Protein AF-X0Z9Q2-F1 (afdb_monomer_lite)

pLDDT: mean 94.67, std 4.38, range [67.38, 98.56]

InterPro domains:
  IPR010743 Methionine biosynthesis MetW [PF07021] (34-68)
  IPR029063 S-adenosyl-L-methionine-dependent methyltransferase superfamily [G3DSA:3.40.50.150] (10-71)
  IPR029063 S-adenosyl-L-methionine-dependent methyltransferase superfamily [SSF53335] (16-63)

Structure (mmCIF, N/CA/C/O backbone):
data_AF-X0Z9Q2-F1
#
_entry.id   AF-X0Z9Q2-F1
#
loop_
_atom_site.group_PDB
_atom_site.id
_atom_site.type_symbol
_atom_site.label_atom_id
_atom_site.label_alt_id
_atom_site.label_comp_id
_atom_site.label_asym_id
_atom_site.label_entity_id
_atom_site.label_seq_id
_atom_site.pdbx_PDB_ins_code
_atom_site.Cartn_x
_atom_site.Cartn_y
_atom_site.Cartn_z
_atom_site.occupancy
_atom_site.B_iso_or_equiv
_atom_site.auth_seq_id
_ato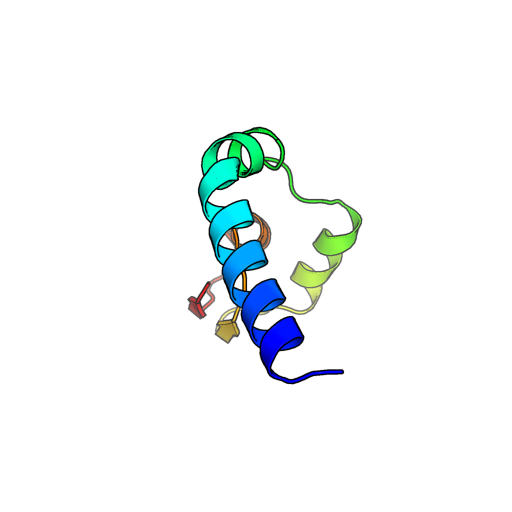m_site.auth_comp_id
_atom_site.auth_asym_id
_atom_site.auth_atom_id
_atom_site.pdbx_PDB_model_num
ATOM 1 N N . MET A 1 1 ? 8.272 -14.426 -22.620 1.00 67.38 1 MET A N 1
ATOM 2 C CA . MET A 1 1 ? 8.956 -13.139 -22.344 1.00 67.38 1 MET A CA 1
ATOM 3 C C . MET A 1 1 ? 10.453 -13.407 -22.231 1.00 67.38 1 MET A C 1
ATOM 5 O O . MET A 1 1 ? 10.804 -14.423 -21.645 1.00 67.38 1 MET A O 1
ATOM 9 N N . ARG A 1 2 ? 11.332 -12.574 -22.808 1.00 93.75 2 ARG A N 1
ATOM 10 C CA . ARG A 1 2 ? 12.794 -12.757 -22.664 1.00 93.75 2 ARG A CA 1
ATOM 11 C C . ARG A 1 2 ? 13.198 -12.435 -21.220 1.00 93.75 2 ARG A C 1
ATOM 13 O O . ARG A 1 2 ? 12.740 -11.424 -20.688 1.00 93.75 2 ARG A O 1
ATOM 20 N N . LYS A 1 3 ? 14.008 -13.284 -20.581 1.00 96.31 3 LYS A N 1
ATOM 21 C CA . LYS A 1 3 ? 14.327 -13.199 -19.141 1.00 96.31 3 LYS A CA 1
ATOM 22 C C . LYS A 1 3 ? 15.022 -11.884 -18.783 1.00 96.31 3 LYS A C 1
ATOM 24 O O . LYS A 1 3 ? 14.758 -11.299 -17.739 1.00 96.31 3 LYS A O 1
ATOM 29 N N . GLU A 1 4 ? 15.870 -11.404 -19.677 1.00 97.19 4 GLU A N 1
ATOM 30 C CA . GLU A 1 4 ? 16.629 -10.160 -19.560 1.00 97.19 4 GLU A CA 1
ATOM 31 C C . GLU A 1 4 ? 15.688 -8.957 -19.582 1.00 97.19 4 GLU A C 1
ATOM 33 O O . GLU A 1 4 ? 15.812 -8.050 -18.765 1.00 97.19 4 GLU A O 1
ATOM 38 N N . TYR A 1 5 ? 14.688 -8.991 -20.464 1.00 97.69 5 TYR A N 1
ATOM 39 C CA . TYR A 1 5 ? 13.689 -7.935 -20.552 1.00 97.69 5 TYR A CA 1
ATOM 40 C C . TYR A 1 5 ? 12.770 -7.915 -19.324 1.00 97.69 5 TYR A C 1
ATOM 42 O O . TYR A 1 5 ? 12.474 -6.846 -18.804 1.00 97.69 5 TYR A O 1
ATOM 50 N N . ALA A 1 6 ? 12.386 -9.084 -18.800 1.00 98.06 6 ALA A N 1
ATOM 51 C CA . ALA A 1 6 ? 11.618 -9.173 -17.557 1.00 98.06 6 ALA A CA 1
ATOM 52 C C . ALA A 1 6 ? 12.381 -8.570 -16.362 1.00 98.06 6 ALA A C 1
ATOM 54 O O . ALA A 1 6 ? 11.812 -7.807 -15.586 1.00 98.06 6 ALA A O 1
ATOM 55 N N . LYS A 1 7 ? 13.685 -8.864 -16.243 1.00 98.19 7 LYS A N 1
ATOM 56 C CA . LYS A 1 7 ? 14.552 -8.258 -15.218 1.00 98.19 7 LYS A CA 1
ATOM 57 C C . LYS A 1 7 ? 14.667 -6.747 -15.390 1.00 98.19 7 LYS A C 1
ATOM 59 O O . LYS A 1 7 ? 14.568 -6.018 -14.411 1.00 98.19 7 LYS A O 1
ATOM 64 N N . TYR A 1 8 ? 14.847 -6.284 -16.625 1.00 98.00 8 TYR A N 1
ATOM 65 C CA . TYR A 1 8 ? 14.881 -4.857 -16.926 1.00 98.00 8 TYR A CA 1
ATOM 66 C C . TYR A 1 8 ? 13.594 -4.154 -16.479 1.00 98.00 8 TYR A C 1
ATOM 68 O O . TYR A 1 8 ? 13.672 -3.127 -15.811 1.00 98.00 8 TYR A O 1
ATOM 76 N N . LEU A 1 9 ? 12.423 -4.717 -16.803 1.00 98.12 9 LEU A N 1
ATOM 77 C CA . LEU A 1 9 ? 11.137 -4.154 -16.392 1.00 98.12 9 LEU A CA 1
ATOM 78 C C . LEU A 1 9 ? 11.005 -4.104 -14.868 1.00 98.12 9 LEU A C 1
ATOM 80 O O . LEU A 1 9 ? 10.601 -3.074 -14.345 1.00 98.12 9 LEU A O 1
ATOM 84 N N . LEU A 1 10 ? 11.408 -5.164 -14.160 1.00 97.94 10 LEU A N 1
ATOM 85 C CA . LEU A 1 10 ? 11.366 -5.198 -12.698 1.00 97.94 10 LEU A CA 1
ATOM 86 C C . LEU A 1 10 ? 12.194 -4.067 -12.070 1.00 97.94 10 LEU A C 1
ATOM 88 O O . LEU A 1 10 ? 11.702 -3.351 -11.201 1.00 97.94 10 LEU A O 1
ATOM 92 N N . GLU A 1 11 ? 13.435 -3.885 -12.522 1.00 98.44 11 GLU A N 1
ATOM 93 C CA . GLU A 1 11 ? 14.318 -2.842 -11.988 1.00 98.44 11 GLU A CA 1
ATOM 94 C C . GLU A 1 11 ? 13.875 -1.436 -12.403 1.00 98.44 11 GLU A C 1
ATOM 96 O O . GLU A 1 11 ? 13.968 -0.498 -11.612 1.00 98.44 11 GLU A O 1
ATOM 101 N N . LYS A 1 12 ? 13.337 -1.282 -13.619 1.00 98.44 12 LYS A N 1
ATOM 102 C CA . LYS A 1 12 ? 12.743 -0.016 -14.052 1.00 98.44 12 LYS A CA 1
ATOM 103 C C . LYS A 1 12 ? 11.551 0.351 -13.166 1.00 98.44 12 LYS A C 1
ATOM 105 O O . LYS A 1 12 ? 11.521 1.462 -12.660 1.00 98.44 12 LYS A O 1
ATOM 110 N N . THR A 1 13 ? 10.619 -0.575 -12.939 1.00 97.94 13 THR A N 1
ATOM 111 C CA . THR A 1 13 ? 9.433 -0.329 -12.110 1.00 97.94 13 THR A CA 1
ATOM 112 C C . THR A 1 13 ? 9.817 0.087 -10.695 1.00 97.94 13 THR A C 1
ATOM 114 O O . THR A 1 13 ? 9.290 1.080 -10.211 1.00 97.94 13 THR A O 1
ATOM 117 N N . LYS A 1 14 ? 10.765 -0.608 -10.049 1.00 97.94 14 LYS A N 1
ATOM 118 C CA . LYS A 1 14 ? 11.245 -0.218 -8.712 1.00 97.94 14 LYS A CA 1
ATOM 119 C C . LYS A 1 14 ? 11.768 1.218 -8.690 1.00 97.94 14 LYS A C 1
ATOM 121 O O . LYS A 1 14 ? 11.367 1.993 -7.832 1.00 97.94 14 LYS A O 1
ATOM 126 N N . ARG A 1 15 ? 12.631 1.569 -9.650 1.00 98.56 15 ARG A N 1
ATOM 127 C CA . ARG A 1 15 ? 13.201 2.917 -9.744 1.00 98.56 15 ARG A CA 1
ATOM 128 C C . ARG A 1 15 ? 12.129 3.972 -10.003 1.00 98.56 15 ARG A C 1
ATOM 130 O O . ARG A 1 15 ? 12.145 4.999 -9.344 1.00 98.56 15 ARG A O 1
ATOM 137 N N . ASP A 1 16 ? 11.196 3.711 -10.915 1.00 98.25 16 ASP A N 1
ATOM 138 C CA . ASP A 1 16 ? 10.128 4.664 -11.225 1.00 98.25 16 ASP A CA 1
ATOM 139 C C . ASP A 1 16 ? 9.269 4.955 -9.977 1.00 98.25 16 ASP A C 1
ATOM 141 O O . ASP A 1 16 ? 8.926 6.108 -9.740 1.00 98.25 16 ASP A O 1
ATOM 145 N N . TYR A 1 17 ? 8.938 3.935 -9.168 1.00 97.19 17 TYR A N 1
ATOM 146 C CA . TYR A 1 17 ? 8.189 4.123 -7.916 1.00 97.19 17 TYR A CA 1
ATOM 147 C C . TYR A 1 17 ? 8.965 4.946 -6.884 1.00 97.19 17 TYR A C 1
ATOM 149 O O . TYR A 1 17 ? 8.358 5.790 -6.229 1.00 97.19 17 TYR A O 1
ATOM 157 N N . GLU A 1 18 ? 10.277 4.728 -6.765 1.00 97.56 18 GLU A N 1
ATOM 158 C CA . GLU A 1 18 ? 11.148 5.516 -5.885 1.00 97.56 18 GLU A CA 1
ATOM 159 C C . GLU A 1 18 ? 11.209 6.984 -6.338 1.00 97.56 18 GLU A C 1
ATOM 161 O O . GLU A 1 18 ? 11.004 7.895 -5.542 1.00 97.56 18 GLU A O 1
ATOM 166 N N . GLU A 1 19 ? 11.409 7.220 -7.639 1.00 98.44 19 GLU A N 1
ATOM 1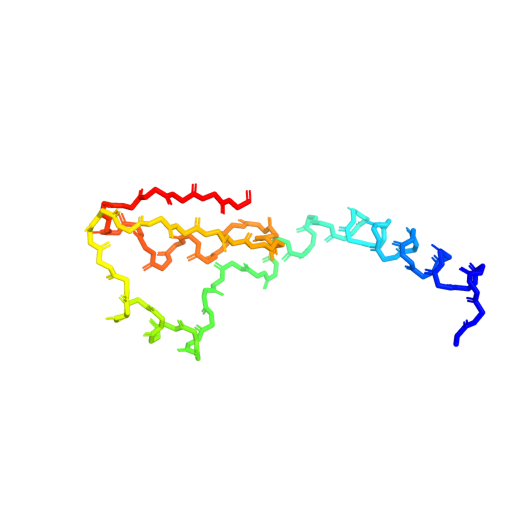67 C CA . GLU A 1 19 ? 11.523 8.564 -8.222 1.00 98.44 19 GLU A CA 1
ATOM 168 C C . GLU A 1 19 ? 10.248 9.404 -8.044 1.00 98.44 19 GLU A C 1
ATOM 170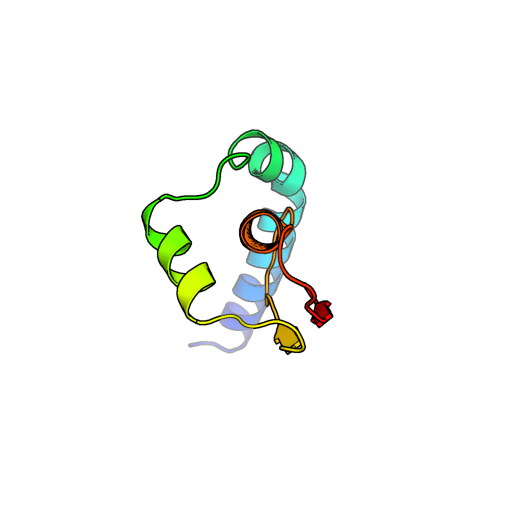 O O . GLU A 1 19 ? 10.334 10.621 -7.886 1.00 98.44 19 GLU A O 1
ATOM 175 N N . ILE A 1 20 ? 9.065 8.779 -8.061 1.00 97.44 20 ILE A N 1
ATOM 176 C CA . ILE A 1 20 ? 7.781 9.489 -7.939 1.00 97.44 20 ILE A CA 1
ATOM 177 C C . ILE A 1 20 ? 7.148 9.391 -6.546 1.00 97.44 20 ILE A C 1
ATOM 179 O O . ILE A 1 20 ? 6.005 9.824 -6.392 1.00 97.44 20 ILE A O 1
ATOM 183 N N . ALA A 1 21 ? 7.828 8.815 -5.549 1.00 96.75 21 ALA A N 1
ATOM 184 C CA . ALA A 1 21 ? 7.223 8.453 -4.263 1.00 96.75 21 ALA A CA 1
ATOM 185 C C . ALA A 1 21 ? 6.550 9.641 -3.547 1.00 96.75 21 ALA A C 1
ATOM 187 O O . ALA A 1 21 ? 5.419 9.519 -3.070 1.00 96.75 21 ALA A O 1
ATOM 188 N N . GLU A 1 22 ? 7.206 10.805 -3.530 1.00 96.62 22 GLU A N 1
ATOM 189 C CA . GLU A 1 22 ? 6.681 12.034 -2.921 1.00 96.62 22 GLU A CA 1
ATOM 190 C C . GLU A 1 22 ? 5.400 12.499 -3.625 1.00 96.62 22 GLU A C 1
ATOM 192 O O . GLU A 1 22 ? 4.329 12.549 -3.015 1.00 96.62 22 GLU A O 1
ATOM 197 N N . HIS A 1 23 ? 5.471 12.710 -4.942 1.00 96.94 23 HIS A N 1
ATOM 198 C CA . HIS A 1 23 ? 4.319 13.116 -5.746 1.00 96.94 23 HIS A CA 1
ATOM 199 C C . HIS A 1 23 ? 3.171 12.093 -5.683 1.00 96.94 23 HIS A C 1
ATOM 201 O O . HIS A 1 23 ? 1.988 12.452 -5.667 1.00 96.94 23 HIS A O 1
ATOM 207 N N . PHE A 1 24 ? 3.495 10.797 -5.637 1.00 95.19 24 PHE A N 1
ATOM 208 C CA . PHE A 1 24 ? 2.520 9.731 -5.436 1.00 95.19 24 PHE A CA 1
ATOM 209 C C . PHE A 1 24 ? 1.788 9.897 -4.103 1.00 95.19 24 PHE A C 1
ATOM 211 O O . PHE A 1 24 ? 0.555 9.858 -4.088 1.00 95.19 24 PHE A O 1
ATOM 218 N N . SER A 1 25 ? 2.523 10.128 -3.014 1.00 95.12 25 SER A N 1
ATOM 219 C CA . SER A 1 25 ? 1.952 10.306 -1.680 1.00 95.12 25 SER A CA 1
ATOM 220 C C . SER A 1 25 ? 1.033 11.531 -1.606 1.00 95.12 25 SER A C 1
ATOM 222 O O . SER A 1 25 ? -0.110 11.420 -1.156 1.00 95.12 25 SER A O 1
ATOM 224 N N . GLU A 1 26 ? 1.472 12.670 -2.151 1.00 95.12 26 GLU A N 1
ATOM 225 C CA . GLU A 1 26 ? 0.711 13.931 -2.163 1.00 95.12 26 GLU A CA 1
ATOM 226 C C . GLU A 1 26 ? -0.618 13.837 -2.919 1.00 95.12 26 GLU A C 1
ATOM 228 O O . GLU A 1 26 ? -1.616 14.460 -2.555 1.00 95.12 26 GLU A O 1
ATOM 233 N N . THR A 1 27 ? -0.652 13.055 -3.997 1.00 93.38 27 THR A N 1
ATOM 234 C CA . THR A 1 27 ? -1.829 12.957 -4.871 1.00 93.38 27 THR A CA 1
ATOM 235 C C . THR A 1 27 ? -2.798 11.847 -4.455 1.00 93.38 27 THR A C 1
ATOM 237 O O . THR A 1 27 ? -3.926 11.795 -4.952 1.00 93.38 27 THR A O 1
ATOM 240 N N . ARG A 1 28 ? -2.404 10.953 -3.535 1.00 89.06 28 ARG A N 1
ATOM 241 C CA . ARG A 1 28 ? -3.209 9.803 -3.077 1.00 89.06 28 ARG A CA 1
ATOM 242 C C . ARG A 1 28 ? -3.390 9.824 -1.562 1.00 89.06 28 ARG A C 1
ATOM 244 O O . ARG A 1 28 ? -3.058 8.874 -0.864 1.00 89.06 28 ARG A O 1
ATOM 251 N N . VAL A 1 29 ? -3.9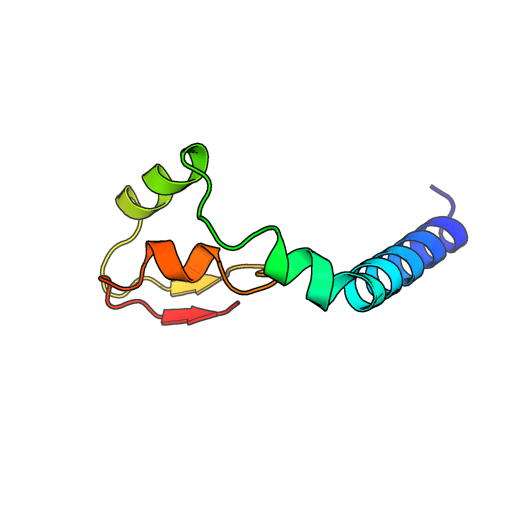97 10.903 -1.074 1.00 85.56 29 VAL A N 1
ATOM 252 C CA . VAL A 1 29 ? -4.284 11.098 0.359 1.00 85.56 29 VAL A CA 1
ATOM 253 C C . VAL A 1 29 ? -5.604 10.446 0.784 1.00 85.56 29 VAL A C 1
ATOM 255 O O . VAL A 1 29 ? -5.728 9.940 1.892 1.00 85.56 29 VAL A O 1
ATOM 258 N N . LYS A 1 30 ? -6.622 10.442 -0.088 1.00 87.44 30 LYS A N 1
ATOM 259 C CA . LYS A 1 30 ? -7.965 9.936 0.251 1.00 87.44 30 LYS A CA 1
ATOM 260 C C . LYS A 1 30 ? -8.159 8.489 -0.190 1.00 87.44 30 LYS A C 1
ATOM 262 O O . LYS A 1 30 ? -7.789 8.134 -1.315 1.00 87.44 30 LYS A O 1
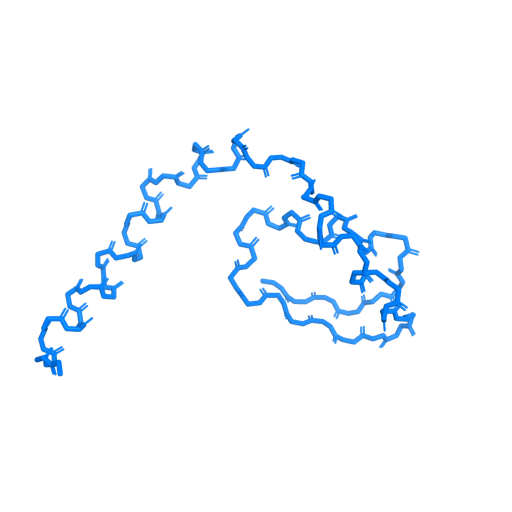ATOM 267 N N . LEU A 1 31 ? -8.789 7.692 0.677 1.00 89.44 31 LEU A N 1
ATOM 268 C CA . LEU A 1 31 ? -9.309 6.362 0.351 1.00 89.44 31 LEU A CA 1
ATOM 269 C C . LEU A 1 31 ? -10.244 6.438 -0.858 1.00 89.44 31 LEU A C 1
ATOM 271 O O . LEU A 1 31 ? -11.027 7.383 -1.004 1.00 89.44 31 LEU A O 1
ATOM 275 N N . TRP A 1 32 ? -10.164 5.436 -1.725 1.00 88.56 32 TRP A N 1
ATOM 276 C CA . TRP A 1 32 ? -11.131 5.299 -2.802 1.00 88.56 32 TRP A CA 1
ATOM 277 C C . TRP A 1 32 ? -12.425 4.685 -2.261 1.00 88.56 32 TRP A C 1
ATOM 279 O O . TRP A 1 32 ? -12.410 3.847 -1.363 1.00 88.56 32 TRP A O 1
ATOM 289 N N . LYS A 1 33 ? -13.574 5.151 -2.756 1.00 90.12 33 LYS A N 1
ATOM 290 C CA . LYS A 1 33 ? -14.878 4.737 -2.209 1.00 90.12 33 LYS A CA 1
ATOM 291 C C . LYS A 1 33 ? -15.186 3.263 -2.471 1.00 90.12 33 LYS A C 1
ATOM 293 O O . LYS A 1 33 ? -15.890 2.636 -1.691 1.00 90.12 33 LYS A O 1
ATOM 298 N N . ASP A 1 34 ? -14.652 2.736 -3.559 1.00 90.25 34 ASP A N 1
ATOM 299 C CA . ASP A 1 34 ? -14.810 1.365 -4.033 1.00 90.25 34 ASP A CA 1
ATOM 300 C C . ASP A 1 34 ? -14.051 0.326 -3.200 1.00 90.25 34 ASP A C 1
ATOM 302 O O . ASP A 1 34 ? -14.321 -0.855 -3.363 1.00 90.25 34 ASP A O 1
ATOM 306 N N . ILE A 1 35 ? -13.168 0.732 -2.280 1.00 90.06 35 ILE A N 1
ATOM 307 C CA . ILE A 1 35 ? -12.458 -0.188 -1.372 1.00 90.06 35 ILE A CA 1
ATOM 308 C C . ILE A 1 35 ? -12.981 -0.159 0.069 1.00 90.06 35 ILE A C 1
ATOM 310 O O . ILE A 1 35 ? -12.581 -0.991 0.876 1.00 90.06 35 ILE A O 1
ATOM 314 N N . ILE A 1 36 ? -13.891 0.761 0.409 1.00 92.44 36 ILE A N 1
ATOM 315 C CA . ILE A 1 36 ? -14.376 0.932 1.792 1.00 92.44 36 ILE A CA 1
ATOM 316 C C . ILE A 1 36 ? -15.079 -0.332 2.304 1.00 92.44 36 ILE A C 1
ATOM 318 O O . ILE A 1 36 ? -14.924 -0.695 3.466 1.00 92.44 36 ILE A O 1
ATOM 322 N N . PHE A 1 37 ? -15.787 -1.044 1.423 1.00 93.94 37 PHE A N 1
ATOM 323 C CA . PHE A 1 37 ? -16.504 -2.277 1.762 1.00 93.94 37 PHE A CA 1
ATOM 324 C C . PHE A 1 37 ? -15.584 -3.394 2.299 1.00 93.94 37 PHE A C 1
ATOM 326 O O . PHE A 1 37 ? -16.056 -4.326 2.944 1.00 93.94 37 PHE A O 1
ATOM 333 N N . LEU A 1 38 ? -14.263 -3.307 2.085 1.00 92.81 38 LEU A N 1
ATOM 334 C CA . LEU A 1 38 ? -13.305 -4.260 2.651 1.00 92.81 38 LEU A CA 1
ATOM 335 C C . LEU A 1 38 ? -13.302 -4.239 4.190 1.00 92.81 38 LEU A C 1
ATOM 337 O O . LEU A 1 38 ? -13.036 -5.269 4.809 1.00 92.81 38 LEU A O 1
ATOM 341 N N . ALA A 1 39 ? -13.654 -3.108 4.815 1.00 93.19 39 ALA A N 1
ATOM 342 C CA . ALA A 1 39 ? -13.780 -2.988 6.270 1.00 93.19 39 ALA A CA 1
ATOM 343 C C . ALA A 1 39 ? -14.820 -3.942 6.870 1.00 93.19 39 ALA A C 1
ATOM 345 O O . ALA A 1 39 ? -14.677 -4.344 8.028 1.00 93.19 39 ALA A O 1
ATOM 346 N N . ASP A 1 40 ? -15.838 -4.318 6.096 1.00 94.50 40 ASP A N 1
ATOM 347 C CA . ASP A 1 40 ? -16.938 -5.165 6.560 1.00 94.50 40 ASP A CA 1
ATOM 348 C C . ASP A 1 40 ? -16.503 -6.625 6.751 1.00 94.50 40 ASP A C 1
ATOM 350 O O . ASP A 1 40 ? -17.115 -7.368 7.520 1.00 94.50 40 ASP A O 1
ATOM 354 N N . PHE A 1 41 ? -15.413 -7.037 6.096 1.00 94.62 41 PHE A N 1
ATOM 355 C CA . PHE A 1 41 ? -14.863 -8.388 6.219 1.00 94.62 41 PHE A CA 1
ATOM 356 C C . PHE A 1 41 ? -13.853 -8.533 7.357 1.00 94.62 41 PHE A C 1
ATOM 358 O O . PHE A 1 41 ? -13.570 -9.658 7.763 1.00 94.62 41 PHE A O 1
ATOM 365 N N . VAL A 1 42 ? -13.327 -7.420 7.873 1.00 95.75 42 VAL A N 1
ATOM 366 C CA . VAL A 1 42 ? -12.272 -7.408 8.892 1.00 95.75 42 VAL A CA 1
ATOM 367 C C . VAL A 1 42 ? -12.870 -7.318 10.292 1.00 95.75 42 VAL A C 1
ATOM 369 O O . VAL A 1 42 ? -13.717 -6.463 10.574 1.00 95.75 42 VAL A O 1
ATOM 372 N N . LYS A 1 43 ? -12.387 -8.161 11.199 1.00 96.44 43 LYS A N 1
ATOM 373 C CA . LYS A 1 43 ? -12.788 -8.229 12.607 1.00 96.44 43 LYS A CA 1
ATOM 374 C C . LYS A 1 43 ? -11.606 -7.939 13.528 1.00 96.44 43 LYS A C 1
ATOM 376 O O . LYS A 1 43 ? -10.446 -8.026 13.135 1.00 96.44 43 LYS A O 1
ATOM 381 N N . ASP A 1 44 ? -11.914 -7.609 14.778 1.00 96.75 44 ASP A N 1
ATOM 382 C CA . ASP A 1 44 ? -10.893 -7.498 15.818 1.00 96.75 44 ASP A CA 1
ATOM 383 C C . ASP A 1 44 ? -10.156 -8.837 15.987 1.00 96.75 44 ASP A C 1
ATOM 385 O O . ASP A 1 44 ? -10.776 -9.898 16.069 1.00 96.75 44 ASP A O 1
ATOM 389 N N . GLY A 1 45 ? -8.828 -8.771 16.061 1.00 96.94 45 GLY A N 1
ATOM 390 C CA . GLY A 1 45 ? -7.923 -9.914 16.151 1.00 96.94 45 GLY A CA 1
ATOM 391 C C . GLY A 1 45 ? -7.429 -10.451 14.806 1.00 96.94 45 GLY A C 1
ATOM 392 O O . GLY A 1 45 ? -6.535 -11.300 14.804 1.00 96.94 45 GLY A O 1
ATOM 393 N N . ASP A 1 46 ? -7.957 -9.963 13.679 1.00 97.44 46 ASP A N 1
ATOM 394 C CA . ASP A 1 46 ? -7.500 -10.390 12.356 1.00 97.44 46 ASP A CA 1
ATOM 395 C C . ASP A 1 46 ? -6.067 -9.923 12.062 1.00 97.44 46 ASP A C 1
ATOM 397 O O . ASP A 1 46 ? -5.612 -8.870 12.523 1.00 97.44 46 ASP A O 1
ATOM 401 N N . LYS A 1 47 ? -5.368 -10.723 11.248 1.00 97.69 47 LYS A N 1
ATOM 402 C CA . LYS A 1 47 ? -4.047 -10.404 10.699 1.00 97.69 47 LYS A CA 1
ATOM 403 C C . LYS A 1 47 ? -4.190 -9.975 9.244 1.00 97.69 47 LYS A C 1
ATOM 405 O O . LYS A 1 47 ? -4.750 -10.725 8.444 1.00 97.69 47 LYS A O 1
ATOM 410 N N . ILE A 1 48 ? -3.655 -8.811 8.896 1.00 96.56 48 ILE A N 1
ATOM 411 C CA . ILE A 1 48 ? -3.732 -8.240 7.547 1.00 96.56 48 ILE A CA 1
ATOM 412 C C . ILE A 1 48 ? -2.323 -8.046 6.990 1.00 96.56 48 ILE A C 1
ATOM 414 O O . ILE A 1 48 ? -1.462 -7.478 7.657 1.00 96.56 48 ILE A O 1
ATOM 418 N N . LEU A 1 49 ? -2.118 -8.496 5.750 1.00 97.12 49 LEU A N 1
ATOM 419 C CA . LEU A 1 49 ? -0.940 -8.190 4.943 1.00 97.12 49 LEU A CA 1
ATOM 420 C C . LEU A 1 49 ? -1.354 -7.298 3.765 1.00 97.12 49 LEU A C 1
ATOM 422 O O . LEU A 1 49 ? -2.070 -7.756 2.874 1.00 97.12 49 LEU A O 1
ATOM 426 N N . ASP A 1 50 ? -0.883 -6.056 3.748 1.00 96.19 50 ASP A N 1
ATOM 427 C CA . ASP A 1 50 ? -1.067 -5.092 2.660 1.00 96.19 50 ASP A CA 1
ATOM 428 C C . ASP A 1 50 ? 0.173 -5.056 1.762 1.00 96.19 50 ASP A C 1
ATOM 430 O O . ASP A 1 50 ? 1.088 -4.254 1.931 1.00 96.19 50 ASP A O 1
ATOM 434 N N . LEU A 1 51 ? 0.240 -5.992 0.815 1.00 96.94 51 LEU A N 1
ATOM 435 C CA . LEU A 1 51 ? 1.407 -6.126 -0.047 1.00 96.94 51 LEU A CA 1
ATOM 436 C C . LEU A 1 51 ? 1.464 -4.995 -1.083 1.00 96.94 51 LEU A C 1
ATOM 438 O O . LEU A 1 51 ? 0.673 -4.959 -2.026 1.00 96.94 51 LEU A O 1
ATOM 442 N N . GLY A 1 52 ? 2.475 -4.135 -0.954 1.00 94.38 52 GLY A N 1
ATOM 443 C CA . GLY A 1 52 ? 2.611 -2.950 -1.800 1.00 94.38 52 GLY A CA 1
ATOM 444 C C . GLY A 1 52 ? 1.796 -1.772 -1.269 1.00 94.38 52 GLY A C 1
ATOM 445 O O . GLY A 1 52 ? 1.177 -1.057 -2.057 1.00 94.38 52 GLY A O 1
ATOM 446 N N . CYS A 1 53 ? 1.830 -1.557 0.051 1.00 94.88 53 CYS A N 1
ATOM 447 C CA . CYS A 1 53 ? 1.023 -0.569 0.770 1.00 94.88 53 CYS A CA 1
ATOM 448 C C . CYS A 1 53 ? 1.210 0.889 0.311 1.00 94.88 53 CYS A C 1
ATOM 450 O O . CYS A 1 53 ? 0.414 1.768 0.655 1.00 94.88 53 CYS A O 1
ATOM 452 N N . GLY A 1 54 ? 2.272 1.188 -0.447 1.00 94.50 54 GLY A N 1
ATOM 453 C CA . GLY A 1 54 ? 2.594 2.538 -0.901 1.00 94.50 54 GLY A CA 1
ATOM 454 C C . GLY A 1 54 ? 2.754 3.487 0.287 1.00 94.50 54 GLY A C 1
ATOM 455 O O . GLY A 1 54 ? 3.591 3.263 1.152 1.00 94.50 54 GLY A O 1
ATOM 456 N N . ASN A 1 55 ? 1.921 4.528 0.359 1.00 94.62 55 ASN A N 1
ATOM 457 C CA . ASN A 1 55 ? 1.917 5.486 1.470 1.00 94.62 55 ASN A CA 1
ATOM 458 C C . ASN A 1 55 ? 1.083 5.036 2.689 1.00 94.62 55 ASN A C 1
ATOM 460 O O . ASN A 1 55 ? 0.775 5.855 3.549 1.00 94.62 55 ASN A O 1
ATOM 464 N N . GLY A 1 56 ? 0.667 3.767 2.751 1.00 93.75 56 GLY A N 1
ATOM 465 C CA . GLY A 1 56 ? -0.099 3.216 3.873 1.00 93.75 56 GLY A CA 1
ATOM 466 C C . GLY A 1 56 ? -1.572 3.626 3.886 1.00 93.75 56 GLY A C 1
ATOM 467 O O . GLY A 1 56 ? -2.273 3.374 4.859 1.00 93.75 56 GLY A O 1
ATOM 468 N N . ARG A 1 57 ? -2.082 4.234 2.808 1.00 93.12 57 ARG A N 1
ATOM 469 C CA . ARG A 1 57 ? -3.457 4.750 2.738 1.00 93.12 57 ARG A CA 1
ATOM 470 C C . ARG A 1 57 ? -4.536 3.719 3.091 1.00 93.12 57 ARG A C 1
ATOM 472 O O . ARG A 1 57 ? -5.582 4.113 3.594 1.00 93.12 57 ARG A O 1
ATOM 479 N N . LEU A 1 58 ? -4.331 2.432 2.802 1.00 93.81 58 LEU A N 1
ATOM 480 C CA . LEU A 1 58 ? -5.321 1.398 3.119 1.00 93.81 58 LEU A CA 1
ATOM 481 C C . LEU A 1 58 ? -5.477 1.185 4.631 1.00 93.81 58 LEU A C 1
ATOM 483 O O . LEU A 1 58 ? -6.591 0.936 5.083 1.00 93.81 58 LEU A O 1
ATOM 487 N N . PHE A 1 59 ? -4.408 1.359 5.414 1.00 93.75 59 PHE A N 1
ATOM 488 C CA . PHE A 1 59 ? -4.442 1.247 6.876 1.00 93.75 59 PHE A CA 1
ATOM 489 C C . PHE A 1 59 ? -5.498 2.169 7.502 1.00 93.75 59 PHE A C 1
ATOM 491 O O . PHE A 1 59 ? -6.145 1.815 8.487 1.00 93.75 59 PHE A O 1
ATOM 498 N N . GLU A 1 60 ? -5.750 3.314 6.863 1.00 92.62 60 GLU A N 1
ATOM 499 C CA . GLU A 1 60 ? -6.750 4.291 7.294 1.00 92.62 60 GLU A CA 1
ATOM 500 C C . GLU A 1 60 ? -8.165 3.719 7.364 1.00 92.62 60 GLU A C 1
ATOM 502 O O . GLU A 1 60 ? -8.984 4.196 8.146 1.00 92.62 60 GLU A O 1
ATOM 507 N N . LEU A 1 61 ? -8.444 2.673 6.584 1.00 94.00 61 LEU A N 1
ATOM 508 C CA . LEU A 1 61 ? -9.726 1.979 6.580 1.00 94.00 61 LEU A CA 1
ATOM 509 C C . LEU A 1 61 ? -9.981 1.192 7.877 1.00 94.00 61 LEU A C 1
ATOM 511 O O . LEU A 1 61 ? -11.131 0.906 8.205 1.00 94.00 61 LEU A O 1
ATOM 515 N N . PHE A 1 62 ? -8.926 0.837 8.615 1.00 94.06 62 PHE A N 1
ATOM 516 C CA . PHE A 1 62 ? -9.000 -0.080 9.753 1.00 94.06 62 PHE A CA 1
ATOM 517 C C . PHE A 1 62 ? -8.605 0.550 11.094 1.00 94.06 62 PHE A C 1
ATOM 519 O O . PHE A 1 62 ? -8.509 -0.179 12.078 1.00 94.06 62 PHE A O 1
ATOM 526 N N . ARG A 1 63 ? -8.411 1.878 11.174 1.00 90.69 63 ARG A N 1
ATOM 527 C CA . ARG A 1 63 ? -7.978 2.567 12.414 1.00 90.69 63 ARG A CA 1
ATOM 528 C C . ARG A 1 63 ? -8.834 2.259 13.642 1.00 90.69 63 ARG A C 1
ATOM 530 O O . ARG A 1 63 ? -8.317 2.249 14.754 1.00 90.69 63 ARG A O 1
ATOM 537 N N . ASP A 1 64 ? -10.128 2.028 13.437 1.00 92.69 64 ASP A N 1
ATOM 538 C CA . ASP A 1 64 ? -11.087 1.777 14.517 1.00 92.69 64 ASP A CA 1
ATOM 539 C C . ASP A 1 64 ? -11.182 0.290 14.907 1.00 92.69 64 ASP A C 1
ATOM 541 O O . ASP A 1 64 ? -11.996 -0.077 15.755 1.00 92.69 64 ASP A O 1
ATOM 545 N N . LYS A 1 65 ? -10.366 -0.581 14.297 1.00 94.06 65 LYS A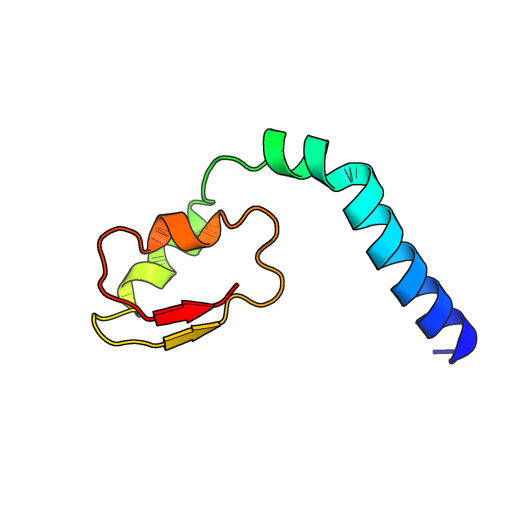 N 1
ATOM 546 C CA . LYS A 1 65 ? -10.331 -2.023 14.562 1.00 94.06 65 LYS A CA 1
ATOM 547 C C . LYS A 1 65 ? -9.037 -2.414 15.268 1.00 94.06 65 LYS A C 1
ATOM 549 O O . LYS A 1 65 ? -7.963 -1.883 14.993 1.00 94.06 65 LYS A O 1
ATOM 554 N N . LYS A 1 66 ? -9.118 -3.400 16.158 1.00 96.56 66 LYS A N 1
ATOM 555 C CA . LYS A 1 66 ? -7.947 -3.971 16.837 1.00 96.56 66 LYS A CA 1
ATOM 556 C C . LYS A 1 66 ? -7.364 -5.098 15.994 1.00 96.56 66 LYS A C 1
ATOM 558 O O . LYS A 1 66 ? -7.692 -6.257 16.222 1.00 96.56 66 LYS A O 1
ATOM 563 N N . ILE A 1 67 ? -6.522 -4.761 15.026 1.00 96.81 67 ILE A N 1
ATOM 564 C CA . ILE A 1 67 ? -5.923 -5.716 14.081 1.00 96.81 67 ILE A CA 1
ATOM 565 C C . ILE A 1 67 ? -4.396 -5.760 14.184 1.00 96.81 67 ILE A C 1
ATOM 567 O O . ILE A 1 67 ? -3.765 -4.825 14.675 1.00 96.81 67 ILE A O 1
ATOM 571 N N . ASP A 1 68 ? -3.810 -6.849 13.692 1.00 97.44 68 ASP A N 1
ATOM 572 C CA . ASP A 1 68 ? -2.370 -7.008 13.471 1.00 97.44 68 ASP A CA 1
ATOM 573 C C . ASP A 1 68 ? -2.075 -6.737 11.985 1.00 97.44 68 ASP A C 1
ATOM 575 O O . ASP A 1 68 ? -2.400 -7.557 11.124 1.00 97.44 68 ASP A O 1
ATOM 579 N N . TYR A 1 69 ? -1.551 -5.551 11.668 1.00 97.00 69 TYR A N 1
ATOM 580 C CA . TYR A 1 69 ? -1.383 -5.067 10.293 1.00 97.00 69 TYR A CA 1
ATOM 581 C C . TYR A 1 69 ? 0.093 -4.999 9.900 1.00 97.00 69 TYR A C 1
ATOM 583 O O . TYR A 1 69 ? 0.894 -4.370 10.591 1.00 97.00 69 TYR A O 1
ATOM 591 N N . ILE A 1 70 ? 0.429 -5.579 8.749 1.00 97.31 70 ILE A N 1
ATOM 592 C CA . ILE A 1 70 ? 1.751 -5.497 8.120 1.00 97.31 70 ILE A CA 1
ATOM 593 C C . ILE A 1 70 ? 1.563 -4.949 6.704 1.00 97.31 70 ILE A C 1
ATOM 595 O O . ILE A 1 70 ? 0.793 -5.518 5.933 1.00 97.31 70 ILE A O 1
ATOM 599 N N . GLY A 1 71 ? 2.266 -3.869 6.362 1.00 93.75 71 GLY A N 1
ATOM 600 C CA . GLY A 1 71 ? 2.267 -3.238 5.036 1.00 93.75 71 GLY A CA 1
ATOM 601 C C . GLY A 1 71 ? 3.680 -2.973 4.550 1.00 93.75 71 GLY A C 1
ATOM 602 O O . GLY A 1 71 ? 4.534 -2.694 5.422 1.00 93.75 71 GLY A O 1
#

Organism: NCBI:txid412755

Foldseek 3Di:
DPPVVVVVVVVVVVVVCVVCLVVVCVVPQADDPVCLCVLVVDAAAEEDEDVCCRNVNVVVSCPVHNYHYDD

Radius of gyration: 15.81 Å; chains: 1; bounding box: 34×27×40 Å

Sequence (71 aa):
MRKEYAKYLLEKTKRDYEEIAEHFSETRVKLWKDIIFLADFVKDGDKILDLGCGNGRLFELFRDKKIDYIG

Secondary structure (DSSP, 8-state):
--HHHHHHHHHHHHHHHHHTHHHHHHH--SPPGGGGGGGGG--TT-EEE-TT-TTSGGGGGGTTS--EEE-